Protein AF-A0A3C0GDR5-F1 (afdb_monomer_lite)

Radius of gyration: 12.6 Å; chains: 1; bounding box: 32×30×31 Å

pLDDT: mean 96.74, std 3.27, range [71.12, 98.69]

Structure (mmCIF, N/CA/C/O backbone):
data_AF-A0A3C0GDR5-F1
#
_entry.id   AF-A0A3C0GDR5-F1
#
loop_
_atom_site.group_PDB
_atom_site.id
_atom_site.type_symbol
_atom_site.label_atom_id
_atom_site.label_alt_id
_atom_site.label_comp_id
_atom_site.label_asym_id
_atom_site.label_entity_id
_atom_site.label_seq_id
_atom_site.pdbx_PDB_ins_code
_atom_site.Cartn_x
_atom_site.Cartn_y
_atom_site.Cartn_z
_atom_site.occupancy
_atom_site.B_iso_or_equiv
_atom_site.auth_seq_id
_atom_site.auth_comp_id
_atom_site.auth_asym_id
_atom_site.auth_atom_id
_atom_site.pdbx_PDB_model_num
ATOM 1 N N . MET A 1 1 ? 7.308 4.548 -1.836 1.00 96.75 1 MET A N 1
ATOM 2 C CA . MET A 1 1 ? 6.892 3.638 -2.922 1.00 96.75 1 MET A CA 1
ATOM 3 C C . MET A 1 1 ? 7.681 2.354 -2.765 1.00 96.75 1 MET A C 1
ATOM 5 O O . MET A 1 1 ? 8.831 2.434 -2.330 1.00 96.75 1 MET A O 1
ATOM 9 N N . TYR A 1 2 ? 7.089 1.220 -3.132 1.00 97.50 2 TYR A N 1
ATOM 10 C CA . TYR A 1 2 ? 7.802 -0.046 -3.229 1.00 97.50 2 TYR A CA 1
ATOM 11 C C . TYR A 1 2 ? 7.583 -0.673 -4.599 1.00 97.50 2 TYR A C 1
ATOM 13 O O . TYR A 1 2 ? 6.597 -0.416 -5.292 1.00 97.50 2 TYR A O 1
ATOM 21 N N . GLN A 1 3 ? 8.538 -1.498 -4.990 1.00 97.75 3 GLN A N 1
ATOM 22 C CA . GLN A 1 3 ? 8.531 -2.250 -6.228 1.00 97.75 3 GLN A CA 1
ATOM 23 C C . GLN A 1 3 ? 8.503 -3.743 -5.897 1.00 97.75 3 GLN A C 1
ATOM 25 O O . GLN A 1 3 ? 9.076 -4.148 -4.881 1.00 97.75 3 GLN A O 1
ATOM 30 N N . PRO A 1 4 ? 7.885 -4.580 -6.747 1.00 97.00 4 PRO A N 1
ATOM 31 C CA . PRO A 1 4 ? 7.783 -6.021 -6.533 1.00 97.00 4 PRO A CA 1
ATOM 32 C C . PRO A 1 4 ? 9.116 -6.713 -6.847 1.00 97.00 4 PRO A C 1
ATOM 34 O O . PRO A 1 4 ? 9.246 -7.470 -7.811 1.00 97.00 4 PRO A O 1
ATOM 37 N N . VAL A 1 5 ? 10.142 -6.399 -6.061 1.00 95.88 5 VAL A N 1
ATOM 38 C CA . VAL A 1 5 ? 11.499 -6.924 -6.181 1.00 95.88 5 VAL A CA 1
ATOM 39 C C . VAL A 1 5 ? 12.048 -7.230 -4.796 1.00 95.88 5 VAL A C 1
ATOM 41 O O . VAL A 1 5 ? 11.910 -6.445 -3.858 1.00 95.88 5 VAL A O 1
ATOM 44 N N . TYR A 1 6 ? 12.745 -8.353 -4.672 1.00 92.19 6 TYR A N 1
ATOM 45 C CA . TYR A 1 6 ? 13.589 -8.591 -3.509 1.00 92.19 6 TYR A CA 1
ATOM 46 C C . TYR A 1 6 ? 14.759 -7.584 -3.528 1.00 92.19 6 TYR A C 1
ATOM 48 O O . TYR A 1 6 ? 15.361 -7.409 -4.592 1.00 92.19 6 TYR A O 1
ATOM 56 N N . PRO A 1 7 ? 15.110 -6.909 -2.412 1.00 91.31 7 PRO A N 1
ATOM 57 C CA . PRO A 1 7 ? 14.653 -7.118 -1.031 1.00 91.31 7 PRO A CA 1
ATOM 58 C C . PRO A 1 7 ? 13.577 -6.128 -0.534 1.00 91.31 7 PRO A C 1
ATOM 60 O O . PRO A 1 7 ? 13.375 -6.012 0.673 1.00 91.31 7 PRO A O 1
ATOM 63 N N . GLN A 1 8 ? 12.917 -5.371 -1.418 1.00 90.94 8 GLN A N 1
ATOM 64 C CA . GLN A 1 8 ? 11.808 -4.494 -1.006 1.00 90.94 8 GLN A CA 1
ATOM 65 C C . GLN A 1 8 ? 10.585 -5.309 -0.564 1.00 90.94 8 GLN A C 1
ATOM 67 O O . GLN A 1 8 ? 9.874 -4.908 0.354 1.00 90.94 8 GLN A O 1
ATOM 72 N N . THR A 1 9 ? 10.389 -6.472 -1.185 1.00 92.25 9 THR A N 1
ATOM 73 C CA . THR A 1 9 ? 9.421 -7.500 -0.790 1.00 92.25 9 THR A CA 1
ATOM 74 C C . THR A 1 9 ? 10.123 -8.718 -0.187 1.00 92.25 9 THR A C 1
ATOM 76 O O . THR A 1 9 ? 11.353 -8.824 -0.187 1.00 92.25 9 THR A O 1
ATOM 79 N N . ASP A 1 10 ? 9.334 -9.693 0.261 1.00 89.06 10 ASP A N 1
ATOM 80 C CA . ASP A 1 10 ? 9.834 -11.036 0.535 1.00 89.06 10 ASP A CA 1
ATOM 81 C C . ASP A 1 10 ? 10.215 -11.794 -0.761 1.00 89.06 10 ASP A C 1
ATOM 83 O O . ASP A 1 10 ? 10.371 -11.217 -1.844 1.00 89.06 10 ASP A O 1
ATOM 87 N N . ARG A 1 11 ? 10.399 -13.115 -0.651 1.00 93.62 11 ARG A N 1
ATOM 88 C CA . ARG A 1 11 ? 10.816 -13.991 -1.759 1.00 93.62 11 ARG A CA 1
ATOM 89 C C . ARG A 1 11 ? 9.702 -14.269 -2.781 1.00 93.62 11 ARG A C 1
ATOM 91 O O . ARG A 1 11 ? 9.953 -14.965 -3.763 1.00 93.62 11 ARG A O 1
ATOM 98 N N . THR A 1 12 ? 8.504 -13.727 -2.581 1.00 94.38 12 THR A N 1
ATOM 99 C CA . THR A 1 12 ? 7.324 -13.879 -3.439 1.00 94.38 12 THR A CA 1
ATOM 100 C C . THR A 1 12 ? 6.769 -12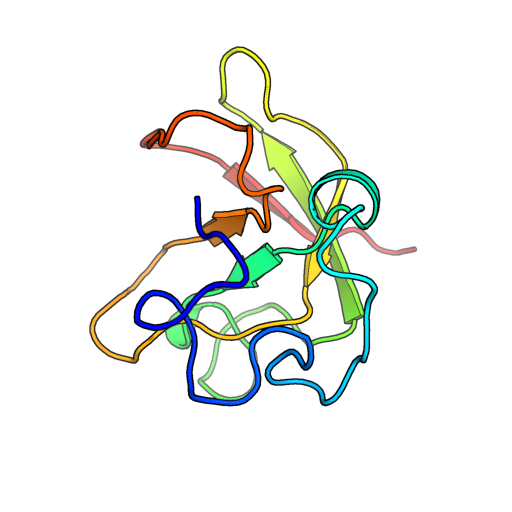.518 -3.886 1.00 94.38 12 THR A C 1
ATOM 102 O O . THR A 1 12 ? 5.608 -12.216 -3.643 1.00 94.38 12 THR A O 1
ATOM 105 N N . PRO A 1 13 ? 7.540 -11.707 -4.640 1.00 94.75 13 PRO A N 1
ATOM 106 C CA . PRO A 1 13 ? 7.183 -10.324 -5.007 1.00 94.75 13 PRO A CA 1
ATOM 107 C C . PRO A 1 13 ? 5.866 -10.138 -5.782 1.00 94.75 13 PRO A C 1
ATOM 109 O O . PRO A 1 13 ? 5.425 -9.014 -5.991 1.00 94.75 13 PRO A O 1
ATOM 112 N N . HIS A 1 14 ? 5.273 -11.223 -6.278 1.00 96.25 14 HIS A N 1
ATOM 113 C CA . HIS A 1 14 ? 4.047 -11.236 -7.076 1.00 96.25 14 HIS A CA 1
ATOM 114 C C . HIS A 1 14 ? 2.804 -11.612 -6.250 1.00 96.25 14 HIS A C 1
ATOM 116 O O . HIS A 1 14 ? 1.739 -11.837 -6.831 1.00 96.25 14 HIS A O 1
ATOM 122 N N . ILE A 1 15 ? 2.952 -11.732 -4.926 1.00 97.56 15 ILE A N 1
ATOM 123 C CA . ILE A 1 15 ? 1.905 -12.086 -3.967 1.00 97.56 15 ILE A CA 1
ATOM 124 C C . ILE A 1 15 ? 1.918 -11.037 -2.849 1.00 97.56 15 ILE A C 1
ATOM 126 O O . ILE A 1 15 ? 2.957 -10.812 -2.237 1.00 97.56 15 ILE A O 1
ATOM 130 N N . THR A 1 16 ? 0.788 -10.381 -2.597 1.00 97.31 16 THR A N 1
ATOM 131 C CA . THR A 1 16 ? 0.639 -9.395 -1.510 1.00 97.31 16 THR A CA 1
ATOM 132 C C . THR A 1 16 ? 0.311 -10.074 -0.176 1.00 97.31 16 THR A C 1
ATOM 134 O O . THR A 1 16 ? -0.052 -11.252 -0.144 1.00 97.31 16 THR A O 1
ATOM 137 N N . ALA A 1 17 ? 0.385 -9.345 0.945 1.00 96.31 17 ALA A N 1
ATOM 138 C CA . ALA A 1 17 ? 0.095 -9.901 2.272 1.00 96.31 17 ALA A CA 1
ATOM 139 C C . ALA A 1 17 ? -1.334 -10.458 2.453 1.00 96.31 17 ALA A C 1
ATOM 141 O O . ALA A 1 17 ? -1.541 -11.285 3.343 1.00 96.31 17 ALA A O 1
ATOM 142 N N . ASP A 1 18 ? -2.311 -10.034 1.640 1.00 95.56 18 ASP A N 1
ATOM 143 C CA . ASP A 1 18 ? -3.662 -10.621 1.612 1.00 95.56 18 ASP A CA 1
ATOM 144 C C . ASP A 1 18 ? -3.784 -11.876 0.718 1.00 95.56 18 ASP A C 1
ATOM 146 O O . ASP A 1 18 ? -4.856 -12.472 0.630 1.00 95.56 18 ASP A O 1
ATOM 150 N N . GLY A 1 19 ? -2.696 -12.300 0.064 1.00 97.06 19 GLY A N 1
ATOM 151 C CA . GLY A 1 19 ? -2.656 -13.445 -0.848 1.00 97.06 19 GLY A CA 1
ATOM 152 C C . GLY A 1 19 ? -3.004 -13.121 -2.305 1.00 97.06 19 GLY A C 1
ATOM 153 O O . GLY A 1 19 ? -3.000 -14.031 -3.142 1.00 97.06 19 GLY A O 1
ATOM 154 N N . THR A 1 20 ? -3.281 -11.857 -2.646 1.00 97.56 20 THR A N 1
ATOM 155 C CA . THR A 1 20 ? -3.571 -11.452 -4.028 1.00 97.56 20 THR A CA 1
ATOM 156 C C . THR A 1 20 ? -2.350 -11.659 -4.920 1.00 97.56 20 THR A C 1
ATOM 158 O O . THR A 1 20 ? -1.255 -11.170 -4.643 1.00 97.56 20 THR A O 1
ATOM 161 N N . LYS A 1 21 ? -2.545 -12.360 -6.042 1.00 97.75 21 LYS A N 1
ATOM 162 C CA . LYS A 1 21 ? -1.524 -12.537 -7.082 1.00 97.75 21 LYS A CA 1
ATOM 163 C C . LYS A 1 21 ? -1.669 -11.470 -8.160 1.00 97.75 21 LYS A C 1
ATOM 165 O O . LYS A 1 21 ? -2.784 -11.169 -8.583 1.00 97.75 21 LYS A O 1
ATOM 170 N N . PHE A 1 22 ? -0.555 -10.942 -8.657 1.00 97.50 22 PHE A N 1
ATOM 171 C CA . PHE A 1 22 ? -0.569 -9.932 -9.718 1.00 97.50 22 PHE A CA 1
ATOM 172 C C . PHE A 1 22 ? 0.621 -10.061 -10.673 1.00 97.50 22 PHE A C 1
ATOM 174 O O . PHE A 1 22 ? 1.630 -10.703 -10.380 1.00 97.50 22 PHE A O 1
ATOM 181 N N . ASN A 1 23 ? 0.508 -9.438 -11.848 1.00 96.81 23 ASN A N 1
ATOM 182 C CA . ASN A 1 23 ? 1.603 -9.376 -12.808 1.00 96.81 23 ASN A CA 1
ATOM 183 C C . ASN A 1 23 ? 2.546 -8.212 -12.475 1.00 96.81 23 ASN A C 1
ATOM 185 O O . ASN A 1 23 ? 2.214 -7.047 -12.706 1.00 96.81 23 ASN A O 1
ATOM 189 N N . ILE A 1 24 ? 3.759 -8.528 -12.020 1.00 95.88 24 ILE A N 1
ATOM 190 C CA . ILE A 1 24 ? 4.783 -7.540 -11.643 1.00 95.88 24 ILE A CA 1
ATOM 191 C C . ILE A 1 24 ? 5.132 -6.552 -12.769 1.00 95.88 24 ILE A C 1
ATOM 193 O O . ILE A 1 24 ? 5.444 -5.392 -12.500 1.00 95.88 24 ILE A O 1
ATOM 197 N N . LYS A 1 25 ? 5.012 -6.960 -14.044 1.00 94.38 25 LYS A N 1
ATOM 198 C CA . LYS A 1 25 ? 5.277 -6.087 -15.204 1.00 94.38 25 LYS A CA 1
ATOM 199 C C . LYS A 1 25 ? 4.240 -4.972 -15.357 1.00 94.38 25 LYS A C 1
ATOM 201 O O . LYS A 1 25 ? 4.462 -4.037 -16.115 1.00 94.38 25 LYS A O 1
ATOM 206 N N . GLN A 1 26 ? 3.112 -5.074 -14.656 1.00 95.44 26 GLN A N 1
ATOM 207 C CA . GLN A 1 26 ? 2.005 -4.121 -14.696 1.00 95.44 26 GLN A CA 1
ATOM 208 C C . GLN A 1 26 ? 1.670 -3.559 -13.307 1.00 95.44 26 GLN A C 1
ATOM 210 O O . GLN A 1 26 ? 0.587 -3.016 -13.123 1.00 95.44 26 GLN A O 1
ATOM 215 N N . ALA A 1 27 ? 2.586 -3.682 -12.339 1.00 97.44 27 ALA A N 1
ATOM 216 C CA . ALA A 1 27 ? 2.378 -3.345 -10.930 1.00 97.44 27 ALA A CA 1
ATOM 217 C C . ALA A 1 27 ? 1.660 -1.996 -10.700 1.00 97.44 27 ALA A C 1
ATOM 219 O O . ALA A 1 27 ? 0.617 -1.979 -10.049 1.00 97.44 27 ALA A O 1
ATOM 220 N N . SER A 1 28 ? 2.116 -0.901 -11.326 1.00 98.00 28 SER A N 1
ATOM 221 C CA . SER A 1 28 ? 1.486 0.426 -11.173 1.00 98.00 28 SER A CA 1
ATOM 222 C C . SER A 1 28 ? 0.013 0.478 -11.608 1.00 98.00 28 SER A C 1
ATOM 224 O O . SER A 1 28 ? -0.755 1.292 -11.097 1.00 98.00 28 SER A O 1
AT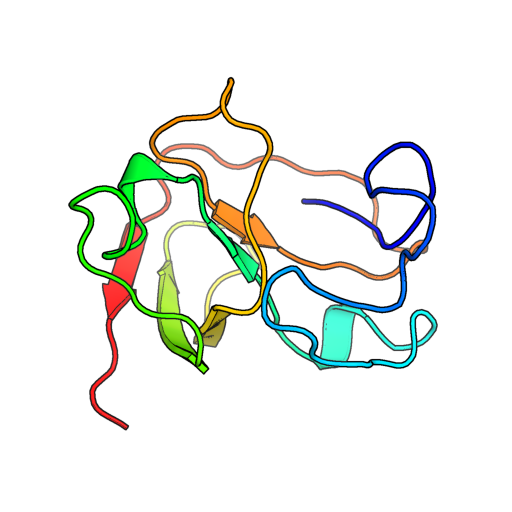OM 226 N N . ARG A 1 29 ? -0.411 -0.375 -12.555 1.00 97.69 29 ARG A N 1
ATOM 227 C CA . ARG A 1 29 ? -1.789 -0.389 -13.082 1.00 97.69 29 ARG A CA 1
ATOM 228 C C . ARG A 1 29 ? -2.797 -0.937 -12.081 1.00 97.69 29 ARG A C 1
ATOM 230 O O . ARG A 1 29 ? -3.965 -0.577 -12.164 1.00 97.69 29 ARG A O 1
ATOM 237 N N . TYR A 1 30 ? -2.358 -1.791 -11.159 1.00 98.19 30 TYR A N 1
ATOM 238 C CA . TYR A 1 30 ? -3.238 -2.387 -10.156 1.00 98.19 30 TYR A CA 1
ATOM 239 C C . TYR A 1 30 ? -3.667 -1.387 -9.081 1.00 98.19 30 TYR A C 1
ATOM 241 O O . TYR A 1 30 ? -4.680 -1.615 -8.428 1.00 98.19 30 TYR A O 1
ATOM 249 N N . ARG A 1 31 ? -2.925 -0.279 -8.907 1.00 98.25 31 ARG A N 1
ATOM 250 C CA . ARG A 1 31 ? -3.218 0.750 -7.895 1.00 98.25 31 ARG A CA 1
ATOM 251 C C . ARG A 1 31 ? -3.333 0.143 -6.491 1.00 98.25 31 ARG A C 1
ATOM 253 O O . ARG A 1 31 ? -4.213 0.501 -5.714 1.00 98.25 31 ARG A O 1
ATOM 260 N N . TYR A 1 32 ? -2.436 -0.780 -6.158 1.00 98.62 32 TYR A N 1
ATOM 261 C CA . TYR A 1 32 ? -2.376 -1.370 -4.825 1.00 98.62 32 TYR A CA 1
ATOM 262 C C . TYR A 1 32 ? -1.491 -0.556 -3.892 1.00 98.62 32 TYR A C 1
ATOM 264 O O . TYR A 1 32 ? -0.529 0.088 -4.320 1.00 98.62 32 TYR A O 1
ATOM 272 N N . VAL A 1 33 ? -1.809 -0.623 -2.605 1.00 98.69 33 VAL A N 1
ATOM 273 C CA . VAL A 1 33 ? -0.991 -0.053 -1.538 1.00 98.69 33 VAL A CA 1
ATOM 274 C C . VAL A 1 33 ? -0.731 -1.065 -0.429 1.00 98.69 33 VAL A C 1
ATOM 276 O O . VAL A 1 33 ? -1.569 -1.925 -0.130 1.00 98.69 33 VAL A O 1
ATOM 279 N N . ALA A 1 34 ? 0.436 -0.917 0.192 1.00 98.50 34 ALA A N 1
ATOM 280 C CA . ALA A 1 34 ? 0.755 -1.487 1.487 1.00 98.50 34 ALA A CA 1
ATOM 281 C C . ALA A 1 34 ? 0.493 -0.446 2.579 1.00 98.50 34 ALA A C 1
ATOM 283 O O . ALA A 1 34 ? 0.907 0.705 2.440 1.00 98.50 34 ALA A O 1
ATOM 284 N N . LEU A 1 35 ? -0.155 -0.836 3.675 1.00 98.62 35 LEU A N 1
ATOM 285 C CA . LEU A 1 35 ? -0.312 0.032 4.845 1.00 98.62 35 LEU A CA 1
ATOM 286 C C . LEU A 1 35 ? 0.583 -0.433 5.997 1.00 98.62 35 LEU A C 1
ATOM 288 O O . LEU A 1 35 ? 0.866 -1.626 6.156 1.00 98.62 35 LEU A O 1
ATOM 292 N N . SER A 1 36 ? 1.040 0.509 6.824 1.00 98.31 36 SER A N 1
ATOM 293 C CA . SER A 1 36 ? 1.659 0.173 8.105 1.00 98.31 36 SER A CA 1
ATOM 294 C C . SER A 1 36 ? 0.651 -0.529 9.019 1.00 98.31 36 SER A C 1
ATOM 296 O O . SER A 1 36 ? -0.546 -0.245 8.986 1.00 98.31 36 SER A O 1
ATOM 298 N N . ARG A 1 37 ? 1.130 -1.451 9.866 1.00 98.19 37 ARG A N 1
ATOM 299 C CA . ARG A 1 37 ? 0.262 -2.311 10.696 1.00 98.19 37 ARG A CA 1
ATOM 300 C C . ARG A 1 37 ? -0.758 -1.519 11.505 1.00 98.19 37 ARG A C 1
ATOM 302 O O . ARG A 1 37 ? -1.921 -1.888 11.515 1.00 98.19 37 ARG A O 1
ATOM 309 N N . ASN A 1 38 ? -0.340 -0.417 12.124 1.00 98.06 38 ASN A N 1
ATOM 310 C CA . ASN A 1 38 ? -1.198 0.411 12.972 1.00 98.06 38 ASN A CA 1
ATOM 311 C C . ASN A 1 38 ? -2.373 1.078 12.226 1.00 98.06 38 ASN A C 1
ATOM 313 O O . ASN A 1 38 ? -3.288 1.574 12.871 1.00 98.06 38 ASN A O 1
ATOM 317 N N . LEU A 1 39 ? -2.358 1.102 10.890 1.00 98.31 39 LEU A N 1
ATOM 318 C CA . LEU A 1 39 ? -3.481 1.571 10.077 1.00 98.31 39 LEU A CA 1
ATOM 319 C C . LEU A 1 39 ? -4.486 0.449 9.776 1.00 98.31 39 LEU A C 1
ATOM 321 O O . LEU A 1 39 ? -5.652 0.730 9.511 1.00 98.31 39 LEU A O 1
ATOM 325 N N . LEU A 1 40 ? -4.081 -0.816 9.873 1.00 98.44 40 LEU A N 1
ATOM 326 C CA . LEU A 1 40 ? -4.920 -1.971 9.559 1.00 98.44 40 LEU A CA 1
ATOM 327 C C . LEU A 1 40 ? -5.681 -2.478 10.796 1.00 98.44 40 LEU A C 1
ATOM 329 O O . LEU A 1 40 ? -5.108 -2.595 11.882 1.00 98.44 40 LEU A O 1
ATOM 333 N N . LYS A 1 41 ? -6.956 -2.859 10.638 1.00 97.56 41 LYS A N 1
ATOM 334 C CA . LYS A 1 41 ? -7.842 -3.315 11.728 1.00 97.56 41 LYS A CA 1
ATOM 335 C C . LYS A 1 41 ? -7.287 -4.491 12.514 1.00 97.56 41 LYS A C 1
ATOM 337 O O . LYS A 1 41 ? -7.448 -4.542 13.730 1.00 97.56 41 LYS A O 1
ATOM 342 N N . ARG A 1 42 ? -6.574 -5.404 11.845 1.00 96.12 42 ARG A N 1
ATOM 343 C CA . ARG A 1 42 ? -5.890 -6.538 12.491 1.00 96.12 42 ARG A CA 1
ATOM 344 C C . ARG A 1 42 ? -4.961 -6.103 13.637 1.00 96.12 42 ARG A C 1
ATOM 346 O O . ARG A 1 42 ? -4.722 -6.896 14.541 1.00 96.12 42 ARG A O 1
ATOM 353 N N . TRP A 1 43 ? -4.456 -4.868 13.612 1.00 97.69 43 TRP A N 1
ATOM 354 C CA . TRP A 1 43 ? -3.628 -4.281 14.669 1.00 97.69 43 TRP A CA 1
ATOM 355 C C . TRP A 1 43 ? -4.244 -3.003 15.268 1.00 97.69 43 TRP A C 1
ATOM 357 O O . TRP A 1 43 ? -3.515 -2.131 15.734 1.00 97.69 43 TRP A O 1
ATOM 367 N N . GLY A 1 44 ? -5.577 -2.886 15.266 1.00 96.81 44 GLY A N 1
ATOM 368 C CA . GLY A 1 44 ? -6.305 -1.781 15.906 1.00 96.81 44 GLY A CA 1
ATOM 369 C C . GLY A 1 44 ? -6.467 -0.517 15.056 1.00 96.81 44 GLY A C 1
ATOM 370 O O . GLY A 1 44 ? -6.940 0.495 15.564 1.00 96.81 44 GLY A O 1
ATOM 371 N N . GLY A 1 45 ? -6.083 -0.562 13.779 1.00 97.56 45 GLY A N 1
ATOM 372 C CA . GLY A 1 45 ? -6.307 0.527 12.833 1.00 97.56 45 GLY A CA 1
ATOM 373 C C . GLY A 1 45 ? -7.725 0.566 12.255 1.00 97.56 45 GLY A C 1
ATOM 374 O O . GLY A 1 45 ? -8.634 -0.110 12.731 1.00 97.56 45 GLY A O 1
ATOM 375 N N . GLN A 1 46 ? -7.920 1.367 11.206 1.00 96.69 46 GLN A N 1
ATOM 376 C CA . GLN A 1 46 ? -9.238 1.657 10.622 1.00 96.69 46 GLN A CA 1
ATOM 377 C C . GLN A 1 46 ? -9.521 0.904 9.310 1.00 96.69 46 GLN A C 1
ATOM 379 O O . GLN A 1 46 ? -10.687 0.760 8.930 1.00 96.69 46 GLN A O 1
ATOM 384 N N . PHE A 1 47 ? -8.481 0.416 8.628 1.00 98.00 47 PHE A N 1
ATOM 385 C CA . PHE A 1 47 ? -8.575 -0.163 7.285 1.00 98.00 47 PHE A CA 1
ATOM 386 C C . PHE A 1 47 ? -8.511 -1.694 7.301 1.00 98.00 47 PHE A C 1
ATOM 388 O O . PHE A 1 47 ? -7.754 -2.285 8.066 1.00 98.00 47 PHE A O 1
ATOM 395 N N . ASP A 1 48 ? -9.271 -2.342 6.431 1.00 97.69 48 ASP A N 1
ATOM 396 C CA . ASP A 1 48 ? -9.179 -3.770 6.135 1.00 97.69 48 ASP A CA 1
ATOM 397 C C . ASP A 1 48 ? -8.494 -3.991 4.781 1.00 97.69 48 ASP A C 1
ATOM 399 O O . ASP A 1 48 ? -8.454 -3.108 3.922 1.00 97.69 48 ASP A O 1
ATOM 403 N N . TYR A 1 49 ? -7.971 -5.198 4.562 1.00 98.06 49 TYR A N 1
ATOM 404 C CA . TYR A 1 49 ? -7.604 -5.602 3.207 1.00 98.06 49 TYR A CA 1
ATOM 405 C C . TYR A 1 49 ? -8.840 -5.612 2.306 1.00 98.06 49 TYR A C 1
ATOM 407 O O . TYR A 1 49 ? -9.920 -6.030 2.719 1.00 98.06 49 TYR A O 1
ATOM 415 N N . GLY A 1 50 ? -8.665 -5.172 1.065 1.00 97.69 50 GLY A N 1
ATOM 416 C CA . GLY A 1 50 ? -9.736 -5.011 0.089 1.00 97.69 50 GLY A CA 1
ATOM 417 C C . GLY A 1 50 ? -10.391 -3.630 0.102 1.00 97.69 50 GLY A C 1
ATOM 418 O O . GLY A 1 50 ? -10.990 -3.276 -0.915 1.00 97.69 50 GLY A O 1
ATOM 419 N N . ASP A 1 51 ? -10.225 -2.834 1.168 1.00 98.25 51 ASP A N 1
ATOM 420 C CA . ASP A 1 51 ? -10.733 -1.460 1.218 1.00 98.25 51 ASP A CA 1
ATOM 421 C C . ASP A 1 51 ? -10.151 -0.621 0.075 1.00 98.25 51 ASP A C 1
ATOM 423 O O . ASP A 1 51 ? -8.951 -0.675 -0.221 1.00 98.25 51 ASP A O 1
ATOM 427 N N . TYR A 1 52 ? -10.998 0.213 -0.523 1.00 98.44 52 TYR A N 1
ATOM 428 C CA . TYR A 1 52 ? -10.547 1.293 -1.386 1.00 98.44 52 TYR A CA 1
ATOM 429 C C . TYR A 1 52 ? -10.324 2.554 -0.557 1.00 98.44 52 TYR A C 1
ATOM 431 O O . TYR A 1 52 ? -11.140 2.922 0.292 1.00 98.44 52 TYR A O 1
ATOM 439 N N . ILE A 1 53 ? -9.211 3.228 -0.824 1.00 98.31 53 ILE A N 1
ATOM 440 C CA . ILE A 1 53 ? -8.844 4.483 -0.183 1.00 98.31 53 ILE A CA 1
ATOM 441 C C . ILE A 1 53 ? -8.572 5.547 -1.236 1.00 98.31 53 ILE A C 1
ATOM 443 O O . ILE A 1 53 ? -7.992 5.268 -2.287 1.00 98.31 53 ILE A O 1
ATOM 447 N N . LEU A 1 54 ? -8.963 6.776 -0.933 1.00 98.44 54 LEU A N 1
ATOM 448 C CA . LEU A 1 54 ? -8.497 7.957 -1.637 1.00 98.44 54 LEU A CA 1
ATOM 449 C C . LEU A 1 54 ? -7.223 8.456 -0.947 1.00 98.44 54 LEU A C 1
ATOM 451 O O . LEU A 1 54 ? -7.236 8.726 0.254 1.00 98.44 54 LEU A O 1
ATOM 455 N N . LEU A 1 55 ? -6.132 8.540 -1.708 1.00 98.50 55 LEU A N 1
ATOM 456 C CA . LEU A 1 55 ? -4.872 9.150 -1.296 1.00 98.50 55 LEU A CA 1
ATOM 457 C C . LEU A 1 55 ? -4.792 10.561 -1.881 1.00 98.50 55 LEU A C 1
ATOM 459 O O . LEU A 1 55 ? -4.958 10.731 -3.089 1.00 98.50 55 LEU A O 1
ATOM 463 N N . GLU A 1 56 ? -4.516 11.548 -1.032 1.00 98.44 56 GLU A N 1
ATOM 464 C CA . GLU A 1 56 ? -4.379 12.955 -1.423 1.00 98.44 56 GLU A CA 1
ATOM 465 C C . GLU A 1 56 ? -3.128 13.607 -0.836 1.00 98.44 56 GLU A C 1
ATOM 467 O O . GLU A 1 56 ? -2.595 13.171 0.192 1.00 98.44 56 GLU A O 1
ATOM 472 N N . GLY A 1 57 ? -2.709 14.715 -1.446 1.00 97.62 57 GLY A N 1
ATOM 473 C CA . GLY A 1 57 ? -1.631 15.563 -0.935 1.00 97.62 57 GLY A CA 1
ATOM 474 C C . GLY A 1 57 ? -0.271 15.269 -1.561 1.00 97.62 57 GLY A C 1
ATOM 475 O O . GLY A 1 57 ? 0.759 15.583 -0.968 1.00 97.62 57 GLY A O 1
ATOM 476 N N . THR A 1 58 ? -0.248 14.673 -2.751 1.00 97.69 58 THR A N 1
ATOM 477 C CA . THR A 1 58 ? 0.964 14.458 -3.545 1.00 97.69 58 THR A CA 1
ATOM 478 C C . THR A 1 58 ? 0.927 15.273 -4.842 1.00 97.69 58 THR A C 1
ATOM 480 O O . THR A 1 58 ? -0.146 15.580 -5.355 1.00 97.69 58 THR A O 1
ATOM 483 N N . PRO A 1 59 ? 2.085 15.591 -5.449 1.00 96.75 59 PRO A N 1
ATOM 484 C CA . PRO A 1 59 ? 2.109 16.317 -6.719 1.00 96.75 59 PRO A CA 1
ATOM 485 C C . PRO A 1 59 ? 1.458 15.573 -7.897 1.00 96.75 59 PRO A C 1
ATOM 487 O O . PRO A 1 59 ? 0.974 1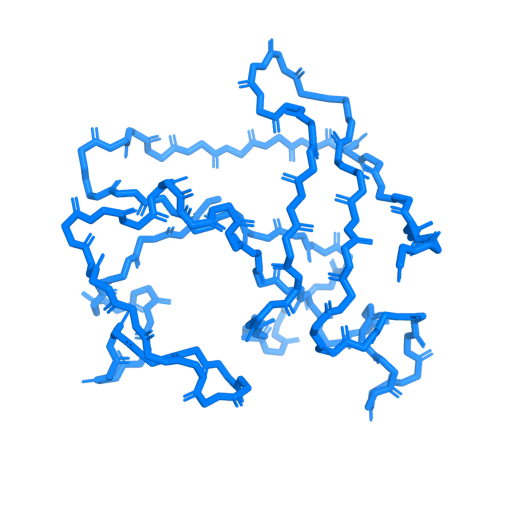6.209 -8.828 1.00 96.75 59 PRO A O 1
ATOM 490 N N . ASN A 1 60 ? 1.514 14.236 -7.920 1.00 96.75 60 ASN A N 1
ATOM 491 C CA . ASN A 1 60 ? 1.111 13.439 -9.089 1.00 96.75 60 ASN A CA 1
ATOM 492 C C . ASN A 1 60 ? 0.752 11.970 -8.784 1.00 96.75 60 ASN A C 1
ATOM 494 O O . ASN A 1 60 ? 0.718 11.142 -9.699 1.00 96.75 60 ASN A O 1
ATOM 498 N N . LYS A 1 61 ? 0.532 11.616 -7.517 1.00 97.81 61 LYS A N 1
ATOM 499 C CA . LYS A 1 61 ? 0.184 10.256 -7.071 1.00 97.81 61 LYS A CA 1
ATOM 500 C C . LYS A 1 61 ? -1.157 10.190 -6.348 1.00 97.81 61 LYS A C 1
ATOM 502 O O . LYS A 1 61 ? -1.484 9.154 -5.783 1.00 97.81 61 LYS A O 1
ATOM 507 N N . ASP A 1 62 ? -1.943 11.255 -6.404 1.00 98.38 62 ASP A N 1
ATOM 508 C CA . ASP A 1 62 ? -3.269 11.270 -5.807 1.00 98.38 62 ASP A CA 1
ATOM 509 C C . ASP A 1 62 ? -4.214 10.296 -6.531 1.00 98.38 62 ASP A C 1
ATOM 511 O O . ASP A 1 62 ? -3.974 9.822 -7.653 1.00 98.38 62 ASP A O 1
ATOM 515 N N . GLY A 1 63 ? -5.303 9.958 -5.852 1.00 98.12 63 GLY A N 1
ATOM 516 C CA . GLY A 1 63 ? -6.403 9.176 -6.395 1.00 98.12 63 GLY A CA 1
ATOM 517 C C . GLY A 1 63 ? -6.665 7.891 -5.626 1.00 98.12 63 GLY A C 1
ATOM 518 O O . GLY A 1 63 ? -6.220 7.701 -4.498 1.00 98.12 63 GLY A O 1
ATOM 519 N N . ILE A 1 64 ? -7.425 7.001 -6.258 1.00 98.50 64 ILE A N 1
ATOM 520 C CA . ILE A 1 64 ? -7.955 5.809 -5.597 1.00 98.50 64 ILE A CA 1
ATOM 521 C C . ILE A 1 64 ? -6.946 4.663 -5.677 1.00 98.50 64 ILE A C 1
ATOM 523 O O . ILE A 1 64 ? -6.341 4.424 -6.730 1.00 98.50 64 ILE A O 1
ATOM 527 N N . TYR A 1 65 ? -6.780 3.972 -4.555 1.00 98.69 65 TYR A N 1
ATOM 528 C CA . TYR A 1 65 ? -5.951 2.787 -4.392 1.00 98.69 65 TYR A CA 1
ATOM 529 C C . TYR A 1 65 ? -6.704 1.721 -3.600 1.00 98.69 65 TYR A C 1
ATOM 531 O O . TYR A 1 65 ? -7.608 2.041 -2.833 1.00 98.69 65 TYR A O 1
ATOM 539 N N . GLN A 1 66 ? -6.312 0.460 -3.758 1.00 98.50 66 GLN A N 1
ATOM 540 C CA . GLN A 1 66 ? -6.844 -0.645 -2.965 1.00 98.50 66 GLN A CA 1
ATOM 541 C C . GLN A 1 66 ? -5.801 -1.168 -1.977 1.00 98.50 66 GLN A C 1
ATOM 543 O O . GLN A 1 66 ? -4.648 -1.419 -2.339 1.00 98.50 66 GLN A O 1
ATOM 548 N N . VAL A 1 67 ? -6.213 -1.366 -0.728 1.00 98.50 67 VAL A N 1
ATOM 549 C CA . VAL A 1 67 ? -5.375 -1.934 0.330 1.00 98.50 67 VAL A CA 1
ATOM 550 C C . VAL A 1 67 ? -5.221 -3.431 0.096 1.00 98.50 67 VAL A C 1
ATOM 552 O O . VAL A 1 67 ? -6.183 -4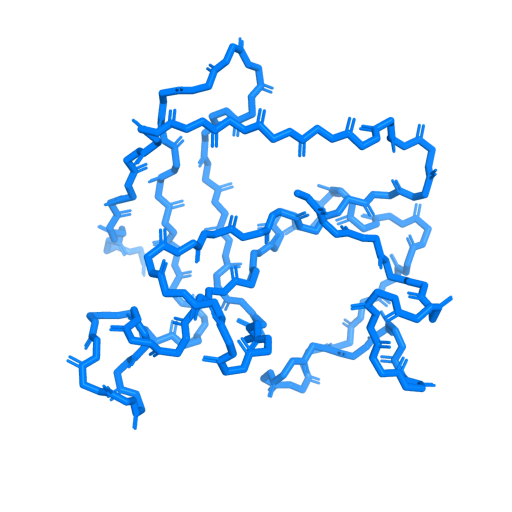.185 0.217 1.00 98.50 67 VAL A O 1
ATOM 555 N N . ARG A 1 68 ? -4.012 -3.877 -0.246 1.00 98.31 68 ARG A N 1
ATOM 556 C CA . ARG A 1 68 ? -3.726 -5.297 -0.534 1.00 98.31 68 ARG A CA 1
ATOM 557 C C . ARG A 1 68 ? -2.564 -5.861 0.261 1.00 98.31 68 ARG A C 1
ATOM 559 O O . ARG A 1 68 ? -2.431 -7.076 0.371 1.00 98.31 68 ARG A O 1
ATOM 566 N N . ASP A 1 69 ? -1.724 -4.994 0.814 1.00 97.75 69 ASP A N 1
ATOM 567 C CA . ASP A 1 69 ? -0.447 -5.407 1.375 1.00 97.75 69 ASP A CA 1
ATOM 568 C C . ASP A 1 69 ? -0.164 -4.765 2.743 1.00 97.75 69 ASP A C 1
ATOM 570 O O . ASP A 1 69 ? -0.854 -3.836 3.175 1.00 97.75 69 ASP A O 1
ATOM 574 N N . THR A 1 70 ? 0.846 -5.277 3.444 1.00 97.56 70 THR A N 1
ATOM 575 C CA . THR A 1 70 ? 1.255 -4.812 4.774 1.00 97.56 70 THR A CA 1
ATOM 576 C C . THR A 1 70 ? 2.751 -4.569 4.834 1.00 97.56 70 THR A C 1
ATOM 578 O O . THR A 1 70 ? 3.562 -5.431 4.510 1.00 97.56 70 THR A O 1
ATOM 581 N N . MET A 1 71 ? 3.132 -3.407 5.354 1.00 97.12 71 MET A N 1
ATOM 582 C CA . MET A 1 71 ? 4.537 -3.025 5.493 1.00 97.12 71 MET A CA 1
ATOM 583 C C . MET A 1 71 ? 5.242 -3.762 6.642 1.00 97.12 71 MET A C 1
ATOM 585 O O . MET A 1 71 ? 4.611 -4.331 7.531 1.00 97.12 71 MET A O 1
ATOM 589 N N . ASN A 1 72 ? 6.577 -3.709 6.692 1.00 95.56 72 ASN A N 1
ATOM 590 C CA . ASN A 1 72 ? 7.376 -4.182 7.834 1.00 95.56 72 ASN A CA 1
ATOM 591 C C . ASN A 1 72 ? 6.972 -3.481 9.164 1.00 95.56 72 ASN A C 1
ATOM 593 O O . ASN A 1 72 ? 6.638 -2.295 9.124 1.00 95.56 72 ASN A O 1
ATOM 597 N N . PRO A 1 73 ? 7.017 -4.153 10.344 1.00 96.06 73 PRO A N 1
ATOM 598 C CA . PRO A 1 73 ? 6.502 -3.579 11.597 1.00 96.06 73 PRO A CA 1
ATOM 599 C C . PRO A 1 73 ? 7.211 -2.306 12.063 1.00 96.06 73 PRO A C 1
ATOM 601 O O . PRO A 1 73 ? 6.650 -1.572 12.867 1.00 96.06 73 PRO A O 1
ATOM 604 N N . LYS A 1 74 ? 8.427 -2.040 11.570 1.00 95.94 74 LYS A N 1
ATOM 605 C CA . LYS A 1 74 ? 9.183 -0.831 11.920 1.00 95.94 74 LYS A CA 1
ATOM 606 C C . LYS A 1 74 ? 8.537 0.469 11.427 1.00 95.94 74 LYS A C 1
ATOM 608 O O . LYS A 1 74 ? 8.923 1.540 11.880 1.00 95.94 74 LYS A O 1
ATOM 613 N N . PHE A 1 75 ? 7.614 0.390 10.467 1.00 97.12 75 PHE A N 1
ATOM 614 C CA . PHE A 1 75 ? 6.926 1.552 9.913 1.00 97.12 75 PHE A CA 1
ATOM 615 C C . PHE A 1 75 ? 5.596 1.794 10.630 1.00 97.12 75 PHE A C 1
ATOM 617 O O . PHE A 1 75 ? 4.857 0.852 10.913 1.00 97.12 75 PHE A O 1
ATOM 624 N N . SER A 1 76 ? 5.274 3.066 10.865 1.00 97.69 76 SER A N 1
ATOM 625 C CA . SER A 1 76 ? 4.026 3.515 11.485 1.00 97.69 76 SER A CA 1
ATOM 626 C C . SER A 1 76 ? 3.529 4.781 10.794 1.00 97.69 76 SER A C 1
ATOM 628 O O . SER A 1 76 ? 4.342 5.643 10.464 1.00 97.69 76 SER A O 1
ATOM 630 N N . ASN A 1 77 ? 2.215 4.884 10.581 1.00 97.75 77 ASN A N 1
ATOM 631 C CA . ASN A 1 77 ? 1.568 5.967 9.828 1.00 97.75 77 ASN A CA 1
ATOM 632 C C . ASN A 1 77 ? 2.154 6.158 8.418 1.00 97.75 77 ASN A C 1
ATOM 634 O O . ASN A 1 77 ? 2.422 7.279 7.991 1.00 97.75 77 ASN A O 1
ATOM 638 N N . VAL A 1 78 ? 2.374 5.051 7.702 1.00 98.00 78 VAL A N 1
ATOM 639 C CA . VAL A 1 78 ? 2.911 5.063 6.335 1.00 98.00 78 VAL A CA 1
ATOM 640 C C . VAL A 1 78 ? 1.993 4.282 5.403 1.00 98.00 78 VAL A C 1
ATOM 642 O O . VAL A 1 78 ? 1.468 3.226 5.757 1.00 98.00 78 VAL A O 1
ATOM 645 N N . VAL A 1 79 ? 1.843 4.809 4.192 1.00 98.44 79 VAL A N 1
ATOM 646 C CA . VAL A 1 79 ? 1.289 4.121 3.028 1.00 98.44 79 VAL A CA 1
ATOM 647 C C . VAL A 1 79 ? 2.387 3.965 1.989 1.00 98.44 79 VAL A C 1
ATOM 649 O O . VAL A 1 79 ? 3.174 4.888 1.766 1.00 98.44 79 VAL A O 1
ATOM 652 N N . ASP A 1 80 ? 2.437 2.805 1.346 1.00 98.12 80 ASP A N 1
ATOM 653 C CA . ASP A 1 80 ? 3.398 2.518 0.297 1.00 98.12 80 ASP A CA 1
ATOM 654 C C . ASP A 1 80 ? 2.702 2.095 -0.993 1.00 98.12 80 ASP A C 1
ATOM 656 O O . ASP A 1 80 ? 1.996 1.089 -1.032 1.00 98.12 80 ASP A O 1
ATOM 660 N N . ILE A 1 81 ? 2.877 2.878 -2.057 1.00 98.69 81 ILE A N 1
ATOM 661 C CA . ILE A 1 81 ? 2.271 2.598 -3.363 1.00 98.69 81 ILE A CA 1
ATOM 662 C C . ILE A 1 81 ? 3.095 1.528 -4.075 1.00 98.69 81 ILE A C 1
ATOM 664 O O . ILE A 1 81 ? 4.314 1.684 -4.209 1.00 98.69 81 ILE A O 1
ATOM 668 N N . LEU A 1 82 ? 2.412 0.482 -4.551 1.00 98.56 82 LEU A N 1
ATOM 669 C CA . LEU A 1 82 ? 2.988 -0.524 -5.434 1.00 98.56 82 LEU A CA 1
ATOM 670 C C . LEU A 1 82 ? 3.245 0.093 -6.809 1.00 98.56 82 LEU A C 1
ATOM 672 O O . LEU A 1 82 ? 2.317 0.510 -7.504 1.00 98.56 82 LEU A O 1
ATOM 676 N N . GLU A 1 83 ? 4.502 0.098 -7.227 1.00 98.38 83 GLU A N 1
ATOM 677 C CA . GLU A 1 83 ? 4.927 0.677 -8.494 1.00 98.38 83 GLU A CA 1
ATOM 678 C C . GLU A 1 83 ? 5.728 -0.323 -9.334 1.00 98.38 83 GLU A C 1
ATOM 680 O O . GLU A 1 83 ? 6.414 -1.215 -8.833 1.00 98.38 83 GLU A O 1
ATOM 685 N N . SER A 1 84 ? 5.656 -0.168 -10.653 1.00 97.62 84 SER A N 1
ATOM 686 C CA . SER A 1 84 ? 6.493 -0.903 -11.595 1.00 97.62 84 SER A CA 1
ATOM 687 C C . SER A 1 84 ? 7.968 -0.524 -11.434 1.00 97.62 84 SER A C 1
ATOM 689 O O . SER A 1 84 ? 8.316 0.591 -11.042 1.00 97.62 84 SER A O 1
ATOM 691 N N . THR A 1 85 ? 8.860 -1.451 -11.792 1.00 96.31 85 THR A N 1
ATOM 692 C CA . THR A 1 85 ? 10.319 -1.297 -11.630 1.00 96.31 85 THR A CA 1
ATOM 693 C C . THR A 1 85 ? 10.922 -0.138 -12.429 1.00 96.31 85 THR A C 1
ATOM 695 O O . THR A 1 85 ? 12.017 0.323 -12.125 1.00 96.31 85 THR A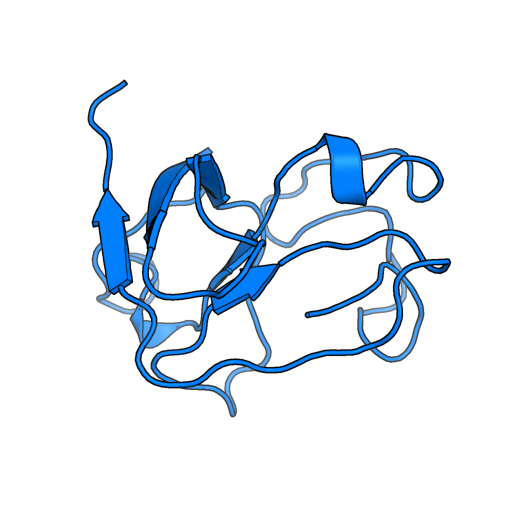 O 1
ATOM 698 N N . THR A 1 86 ? 10.211 0.357 -13.444 1.00 96.12 86 THR A N 1
ATOM 699 C CA . THR A 1 86 ? 10.609 1.508 -14.266 1.00 96.12 86 THR A CA 1
ATOM 700 C C . THR A 1 86 ? 10.357 2.855 -13.587 1.00 96.12 86 THR A C 1
ATOM 702 O O . THR A 1 86 ? 10.889 3.875 -14.025 1.00 96.12 86 THR A O 1
ATOM 705 N N . VAL A 1 87 ? 9.547 2.886 -12.526 1.00 97.12 87 VAL A N 1
ATOM 706 C CA . VAL A 1 87 ? 9.223 4.114 -11.799 1.00 97.12 87 VAL A CA 1
ATOM 707 C C . VAL A 1 87 ? 10.373 4.458 -10.862 1.00 97.12 87 VAL A C 1
ATOM 709 O O . VAL A 1 87 ? 10.809 3.631 -10.064 1.00 97.12 87 VAL A O 1
ATOM 712 N N . ARG A 1 88 ? 10.871 5.695 -10.938 1.00 96.81 88 ARG A N 1
ATOM 713 C CA . ARG A 1 88 ? 11.916 6.165 -10.022 1.00 96.81 88 ARG A CA 1
ATOM 714 C C . ARG A 1 88 ? 11.379 6.204 -8.584 1.00 96.81 88 ARG A C 1
ATOM 716 O O . ARG A 1 88 ? 10.249 6.658 -8.401 1.00 96.81 88 ARG A O 1
ATOM 723 N N . PRO A 1 89 ? 12.160 5.775 -7.575 1.00 96.88 89 PRO A N 1
ATOM 724 C CA . PRO A 1 89 ? 11.747 5.860 -6.181 1.00 96.88 89 PRO A CA 1
ATOM 725 C C . PRO A 1 89 ? 11.383 7.284 -5.761 1.00 96.88 89 PRO A C 1
ATOM 727 O O . PRO A 1 89 ? 12.013 8.252 -6.183 1.00 96.88 89 PRO A O 1
ATOM 730 N N . TYR A 1 90 ? 10.371 7.395 -4.906 1.00 97.75 90 TYR A N 1
ATOM 731 C CA . TYR A 1 90 ? 9.898 8.660 -4.361 1.00 97.75 90 TYR A CA 1
ATOM 732 C C . TYR A 1 90 ? 9.305 8.463 -2.966 1.00 97.75 90 TYR A C 1
ATOM 734 O O . TYR A 1 90 ? 8.907 7.358 -2.570 1.00 97.75 90 TYR A O 1
ATOM 742 N N . ARG A 1 91 ? 9.218 9.579 -2.247 1.00 97.62 91 ARG A N 1
ATOM 743 C CA . ARG A 1 91 ? 8.583 9.707 -0.942 1.00 97.62 91 ARG A CA 1
ATOM 744 C C . ARG A 1 91 ? 7.900 11.069 -0.870 1.00 97.62 91 ARG A C 1
ATOM 746 O O . ARG A 1 91 ? 8.478 12.062 -1.302 1.00 97.62 91 ARG A O 1
ATOM 753 N N . TYR A 1 92 ? 6.700 11.087 -0.306 1.00 98.06 92 TYR A N 1
ATOM 754 C CA . TYR A 1 92 ? 5.978 12.300 0.054 1.00 98.06 92 TYR A CA 1
ATOM 755 C C . TYR A 1 92 ? 5.613 12.211 1.532 1.00 98.06 92 TYR A C 1
ATOM 757 O O . TYR A 1 92 ? 5.332 11.118 2.028 1.00 98.06 92 TYR A O 1
ATOM 765 N N . ASP A 1 93 ? 5.628 13.346 2.218 1.00 97.81 93 ASP A N 1
ATOM 766 C CA . ASP A 1 93 ? 5.205 13.456 3.610 1.00 97.81 93 ASP A CA 1
ATOM 767 C C . ASP A 1 93 ? 3.861 14.205 3.675 1.00 97.81 93 ASP A C 1
ATOM 769 O O . ASP A 1 93 ? 3.488 14.907 2.736 1.00 97.81 93 ASP A O 1
ATOM 773 N N . ASN A 1 94 ? 3.128 14.056 4.783 1.00 97.38 94 ASN A N 1
ATOM 774 C CA . ASN A 1 94 ? 1.828 14.706 5.026 1.00 97.38 94 ASN A CA 1
ATOM 775 C C . ASN A 1 94 ? 0.708 14.358 4.022 1.00 97.38 94 ASN A C 1
ATOM 777 O O . ASN A 1 94 ? -0.213 15.152 3.818 1.00 97.38 94 ASN A O 1
ATOM 781 N N . VAL A 1 95 ? 0.754 13.161 3.430 1.00 98.06 95 VAL A N 1
ATOM 782 C CA . VAL A 1 95 ? -0.357 12.629 2.625 1.00 98.06 95 VAL A CA 1
ATOM 783 C C . VAL A 1 95 ? -1.563 12.297 3.504 1.00 98.06 95 VAL A C 1
ATOM 785 O O . VAL A 1 95 ? -1.420 11.965 4.684 1.00 98.06 95 VAL A O 1
ATOM 788 N N . LYS A 1 96 ? -2.758 12.359 2.922 1.00 98.12 96 LYS A N 1
ATOM 789 C CA . LYS A 1 96 ? -4.026 12.049 3.592 1.00 98.12 96 LYS A CA 1
ATOM 790 C C . LYS A 1 96 ? -4.648 10.803 2.980 1.00 98.12 96 LYS A C 1
ATOM 792 O O . LYS A 1 96 ? -4.581 10.615 1.769 1.00 98.12 96 LYS A O 1
ATOM 797 N N . LEU A 1 97 ? -5.250 9.968 3.826 1.00 98.00 97 LEU A N 1
ATOM 798 C CA . LEU A 1 97 ? -5.971 8.765 3.420 1.00 98.00 97 LEU A CA 1
ATOM 799 C C . LEU A 1 97 ? -7.423 8.863 3.868 1.00 98.00 97 LEU A C 1
ATOM 801 O O . LEU A 1 97 ? -7.693 9.111 5.043 1.00 98.00 97 LEU A O 1
ATOM 805 N N . PHE A 1 98 ? -8.344 8.593 2.952 1.00 97.62 98 PHE A N 1
ATOM 806 C CA . PHE A 1 98 ? -9.773 8.534 3.237 1.00 97.62 98 PHE A CA 1
ATOM 807 C C . PHE A 1 98 ? -10.309 7.171 2.822 1.00 97.62 98 PHE A C 1
ATOM 809 O O . PHE A 1 98 ? -10.118 6.755 1.680 1.00 97.62 98 PHE A O 1
ATOM 816 N N . LYS A 1 99 ? -10.980 6.467 3.738 1.00 96.69 99 LYS A N 1
ATOM 817 C CA . LYS A 1 99 ? -11.677 5.220 3.409 1.00 96.69 99 LYS A CA 1
ATOM 818 C C . LYS A 1 99 ? -12.896 5.534 2.544 1.00 96.69 99 LYS A C 1
ATOM 820 O O . LYS A 1 99 ? -13.676 6.420 2.889 1.00 96.69 99 LYS A O 1
ATOM 825 N N . LEU A 1 100 ? -13.060 4.805 1.446 1.00 95.94 100 LEU A N 1
ATOM 826 C CA . LEU A 1 100 ? -14.224 4.912 0.573 1.00 95.94 100 LEU A CA 1
ATOM 827 C C . LEU A 1 100 ? -15.223 3.798 0.900 1.00 95.94 100 LEU A C 1
ATOM 829 O O . LEU A 1 100 ? -14.829 2.656 1.124 1.00 95.94 100 LEU A O 1
ATOM 833 N N . ASN A 1 101 ? -16.512 4.136 0.908 1.00 85.81 101 ASN A N 1
ATOM 834 C CA . ASN A 1 101 ? -17.598 3.161 0.986 1.00 85.81 101 ASN A CA 1
ATOM 835 C C . ASN A 1 101 ? -18.048 2.858 -0.446 1.00 85.81 101 ASN A C 1
ATOM 837 O O . ASN A 1 101 ? -18.878 3.582 -0.996 1.00 85.81 101 ASN A O 1
ATOM 841 N N . VAL A 1 102 ? -17.429 1.851 -1.055 1.00 71.12 102 VAL A N 1
ATOM 842 C CA . VAL A 1 102 ? -17.716 1.370 -2.416 1.00 71.12 102 VAL A CA 1
ATOM 843 C C . VAL A 1 102 ? -18.195 -0.068 -2.393 1.00 71.12 102 VAL A C 1
ATOM 845 O O . VAL A 1 102 ? -17.772 -0.808 -1.477 1.00 71.12 102 VAL A O 1
#

Sequence (102 aa):
MYQPVYPQTDRTPHI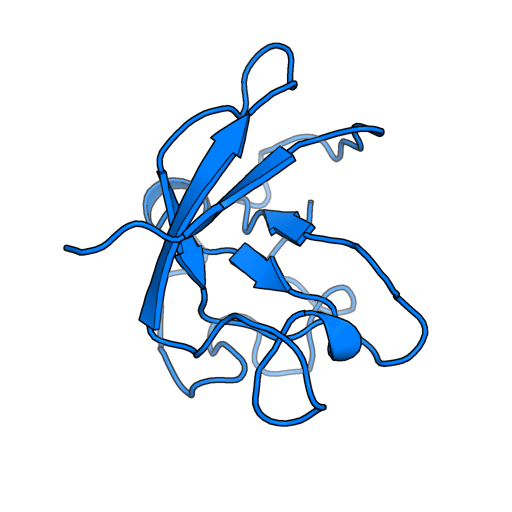TADGTKFNIKQASRYRYVALSRNLLKRWGGQFDYGDYILLEGTPNKDGIYQVRDTMNPKFSNVVDILESTTVRPYRYDNVKLFKLNV

Foldseek 3Di:
DAALDPPSPPPGSQAAPQRDGDDSQCFQVQQEKADEPQCDVVNPRDDHAQWKKFKDDDPPSTGIHGYGHYHDNVDDPDMGTYDHPPDDDDDDPPIDIDTDDD

Secondary structure (DSSP, 8-state):
-B-SSTTTS-S-TTB-TT--B--GGGGGGG-EEEE-GGGBGGGT-SB-TT-EEEEESSSS--EEEEEEEE--TT--S-EEEB--TTSPP---SS-EEEE---